Protein AF-A0A251WC05-F1 (afdb_monomer)

Foldseek 3Di:
DWKKFDFDVQWIWIWDDPQQWIWIWIGGRPDDDDIQIDIGRPGGAPDDWWWWQDPQAIWIWTHHPVGIWIWGDDPRDIDTDPDDDDCVVIHTTDMDDPPDDPPVVVVPPPPPPPDDD

Secondary structure (DSSP, 8-state):
-EEEEEEETTEEEEEEE-SS-EEEEEEESSSSPPPEEEEE----BSS--EEEEETTEEEEEEEBSS-EEEEEEETTEEEEESSPPP-TTPEEEPPB-TTS---TTTGGGSSTT----

Solvent-accessible surface area (backbone atoms only — not comparable to full-atom values): 7052 Å² total; per-residue (Å²): 91,58,36,36,32,76,79,49,95,48,28,36,38,40,39,36,32,84,54,47,28,38,38,42,35,41,40,47,72,81,63,94,60,80,64,45,76,48,78,41,88,60,39,34,70,74,50,81,70,46,42,29,43,45,97,86,32,39,40,35,41,40,41,24,78,85,50,75,46,32,36,41,34,50,94,87,45,79,43,82,44,96,59,84,74,87,62,80,89,40,47,74,54,76,73,44,49,82,84,52,80,79,60,70,85,73,58,71,83,75,67,86,82,79,90,82,133

Radius of gyration: 16.1 Å; Cα contacts (8 Å, |Δi|>4): 221; chains: 1; bounding box: 48×35×31 Å

Mean predicted aligned error: 8.69 Å

Nearest PDB structures (foldseek):
  5l9t-assembly1_A  TM=5.659E-01  e=2.810E+00  Homo sapiens
  4k3p-assembly1_A  TM=2.835E-01  e=3.513E-01  Escherichia coli K-12
  5khr-assembly1_A  TM=4.349E-01  e=3.644E+00  Homo sapiens
  5g04-assembly1_A  TM=3.738E-01  e=4.978E+00  Homo sapiens
  4ui9-assembly1_A  TM=3.529E-01  e=2.533E+00  Homo sapiens

Sequence (117 aa):
MAYFCTLNIGQDLYLDNDQHNTIVILTHSLGITSPTRQILPTGTWQLPPEVWKTHQGIIIKLTTVQQRYFLLIQGNWVHLLSSPLNLNNALRLPLLNPDQPIDPAVSTLRVATQAQC

pLDDT: mean 83.29, std 16.55, range [42.03, 95.94]

Structure (mmCIF, N/CA/C/O backbone):
data_AF-A0A251WC05-F1
#
_entry.id   AF-A0A251WC05-F1
#
loop_
_atom_site.group_PDB
_atom_site.id
_atom_site.type_symbol
_atom_site.label_atom_id
_atom_site.label_alt_id
_atom_site.label_comp_id
_atom_site.label_asym_id
_atom_site.label_entity_id
_atom_site.label_seq_id
_atom_site.pdbx_PDB_ins_code
_atom_site.Cartn_x
_atom_site.Cartn_y
_atom_site.Cartn_z
_atom_site.occupancy
_atom_site.B_iso_or_equiv
_atom_site.auth_seq_id
_atom_site.auth_comp_id
_atom_site.auth_asym_id
_atom_site.auth_atom_id
_atom_site.pdbx_PDB_model_num
ATOM 1 N N . MET A 1 1 ? 2.947 -1.702 11.079 1.00 88.38 1 MET A N 1
ATOM 2 C CA . MET A 1 1 ? 2.910 -2.953 10.281 1.00 88.38 1 MET A CA 1
ATOM 3 C C . MET A 1 1 ? 3.511 -2.610 8.937 1.00 88.38 1 MET A C 1
ATOM 5 O O . MET A 1 1 ? 2.951 -1.736 8.286 1.00 88.38 1 MET A O 1
ATOM 9 N N . ALA A 1 2 ? 4.594 -3.271 8.532 1.00 92.19 2 ALA A N 1
ATOM 10 C CA . ALA A 1 2 ? 5.294 -2.958 7.291 1.00 92.19 2 ALA A CA 1
ATOM 11 C C . ALA A 1 2 ? 5.003 -3.984 6.185 1.00 92.19 2 ALA A C 1
ATOM 13 O O . ALA A 1 2 ? 4.837 -5.173 6.446 1.00 92.19 2 ALA A O 1
ATOM 14 N N . TYR A 1 3 ? 4.950 -3.519 4.939 1.00 93.94 3 TYR A N 1
ATOM 15 C CA . TYR A 1 3 ? 4.824 -4.339 3.739 1.00 93.94 3 TYR A CA 1
ATOM 16 C C . TYR A 1 3 ? 5.644 -3.748 2.596 1.00 93.94 3 TYR A C 1
ATOM 18 O O . TYR A 1 3 ? 5.801 -2.535 2.468 1.00 93.94 3 TYR A O 1
ATOM 26 N N . PHE A 1 4 ? 6.123 -4.629 1.732 1.00 92.81 4 PHE A N 1
ATOM 27 C CA . PHE A 1 4 ? 6.907 -4.326 0.549 1.00 92.81 4 PHE A CA 1
ATOM 28 C C . PHE A 1 4 ? 6.285 -4.984 -0.682 1.00 92.81 4 PHE A C 1
ATOM 30 O O . PHE A 1 4 ? 5.762 -6.098 -0.611 1.00 92.81 4 PHE A O 1
ATOM 37 N N . CYS A 1 5 ? 6.349 -4.304 -1.822 1.00 91.31 5 CYS A N 1
ATOM 38 C CA . CYS A 1 5 ? 5.892 -4.829 -3.098 1.00 91.31 5 CYS A CA 1
ATOM 39 C C . CYS A 1 5 ? 6.642 -4.183 -4.261 1.00 91.31 5 CYS A C 1
ATOM 41 O O . CYS A 1 5 ? 6.772 -2.962 -4.317 1.00 91.31 5 CYS A O 1
ATOM 43 N N . THR A 1 6 ? 7.059 -4.987 -5.235 1.00 90.94 6 THR A N 1
ATOM 44 C CA . THR A 1 6 ? 7.567 -4.478 -6.511 1.00 90.94 6 THR A CA 1
ATOM 45 C C . THR A 1 6 ? 6.393 -4.161 -7.439 1.00 90.94 6 THR A C 1
ATOM 47 O O . THR A 1 6 ? 5.594 -5.037 -7.774 1.00 90.94 6 THR A O 1
ATOM 50 N N . LEU A 1 7 ? 6.282 -2.900 -7.868 1.00 89.50 7 LEU A N 1
ATOM 51 C CA . LEU A 1 7 ? 5.194 -2.408 -8.723 1.00 89.50 7 LEU A CA 1
ATOM 52 C C . LEU A 1 7 ? 5.473 -2.646 -10.211 1.00 89.50 7 LEU A C 1
ATOM 54 O O . LEU A 1 7 ? 4.587 -3.040 -10.976 1.00 89.50 7 LEU A O 1
ATOM 58 N N . ASN A 1 8 ? 6.714 -2.375 -10.616 1.00 84.94 8 ASN A N 1
ATOM 59 C CA . ASN A 1 8 ? 7.241 -2.517 -11.970 1.00 84.94 8 ASN A CA 1
ATOM 60 C C . ASN A 1 8 ? 8.726 -2.883 -11.898 1.00 84.94 8 ASN A C 1
ATOM 62 O O . ASN A 1 8 ? 9.329 -2.852 -10.828 1.00 84.94 8 ASN A O 1
ATOM 66 N N . ILE A 1 9 ? 9.338 -3.188 -13.046 1.00 82.75 9 ILE A N 1
ATOM 67 C CA . ILE A 1 9 ? 10.790 -3.370 -13.117 1.00 82.75 9 ILE A CA 1
ATOM 68 C C . ILE A 1 9 ? 11.462 -2.086 -12.628 1.00 82.75 9 ILE A C 1
ATOM 70 O O . ILE A 1 9 ? 11.335 -1.031 -13.244 1.00 82.75 9 ILE A O 1
ATOM 74 N N . GLY A 1 10 ? 12.141 -2.206 -11.492 1.00 83.88 10 GLY A N 1
ATOM 75 C CA . GLY A 1 10 ? 12.855 -1.125 -10.840 1.00 83.88 10 GLY A CA 1
ATOM 76 C C . GLY A 1 10 ? 11.998 -0.028 -10.227 1.00 83.88 10 GLY A C 1
ATOM 77 O O . GLY A 1 10 ? 12.493 1.079 -10.053 1.00 83.88 10 GLY A O 1
ATOM 78 N N . GLN A 1 11 ? 10.747 -0.326 -9.879 1.00 89.19 11 GLN A N 1
ATOM 79 C CA . GLN A 1 11 ? 9.934 0.525 -9.017 1.00 89.19 11 GLN A CA 1
ATOM 80 C C . GLN A 1 11 ? 9.368 -0.309 -7.875 1.00 89.19 11 GLN A C 1
ATOM 82 O O . GLN A 1 11 ? 8.596 -1.242 -8.116 1.00 89.19 11 GLN A O 1
ATOM 87 N N . ASP A 1 12 ? 9.681 0.086 -6.646 1.00 91.88 12 ASP A N 1
ATOM 88 C CA . ASP A 1 12 ? 9.190 -0.581 -5.450 1.00 91.88 12 ASP A CA 1
ATOM 89 C C . ASP A 1 12 ? 8.347 0.347 -4.578 1.00 91.88 12 ASP A C 1
ATOM 91 O O . ASP A 1 12 ? 8.457 1.576 -4.608 1.00 91.88 12 ASP A O 1
ATOM 95 N N . LEU A 1 13 ? 7.474 -0.288 -3.808 1.00 93.19 13 LEU A N 1
ATOM 96 C CA . LEU A 1 13 ? 6.554 0.315 -2.870 1.00 93.19 13 LEU A CA 1
ATOM 97 C C . LEU A 1 13 ? 6.816 -0.268 -1.485 1.00 93.19 13 LEU A C 1
ATOM 99 O O . LEU A 1 13 ? 6.698 -1.477 -1.279 1.00 93.19 13 LEU A O 1
ATOM 103 N N . TYR A 1 14 ? 7.080 0.614 -0.531 1.00 94.38 14 TYR A N 1
ATOM 104 C CA . TYR A 1 14 ? 7.060 0.30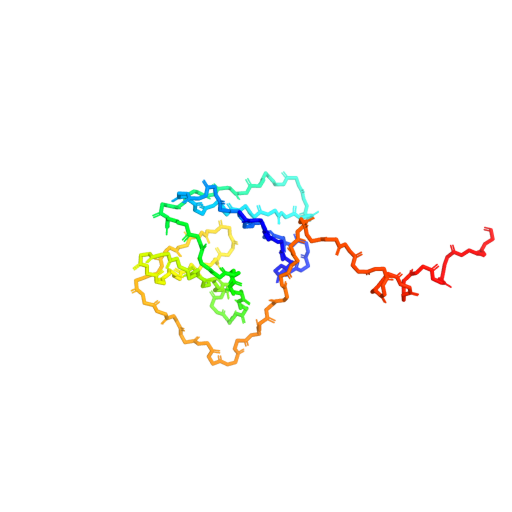3 0.889 1.00 94.38 14 TYR A CA 1
ATOM 105 C C . TYR A 1 14 ? 5.853 0.979 1.526 1.00 94.38 14 TYR A C 1
ATOM 107 O O . TYR A 1 14 ? 5.578 2.162 1.305 1.00 94.38 14 TYR A O 1
ATOM 115 N N . LEU A 1 15 ? 5.134 0.205 2.322 1.00 95.38 15 LEU A N 1
ATOM 116 C CA . LEU A 1 15 ? 3.985 0.633 3.091 1.00 95.38 15 LEU A CA 1
ATOM 117 C C . LEU A 1 15 ? 4.269 0.343 4.552 1.00 95.38 15 LEU A C 1
ATOM 119 O O . LEU A 1 15 ? 4.557 -0.794 4.904 1.00 95.38 15 LEU A O 1
ATOM 123 N N . ASP A 1 16 ? 4.147 1.350 5.400 1.00 95.12 16 ASP A N 1
ATOM 124 C CA . ASP A 1 16 ? 4.193 1.161 6.843 1.00 95.12 16 ASP A CA 1
ATOM 125 C C . ASP A 1 16 ? 3.001 1.843 7.508 1.00 95.12 16 ASP A C 1
ATOM 127 O O . ASP A 1 16 ? 2.445 2.821 7.005 1.00 95.12 16 ASP A O 1
ATOM 131 N N . ASN A 1 17 ? 2.604 1.296 8.647 1.00 94.88 17 ASN A N 1
ATOM 132 C CA . ASN A 1 17 ? 1.603 1.863 9.521 1.00 94.88 17 ASN A CA 1
ATOM 133 C C . ASN A 1 17 ? 2.182 2.017 10.922 1.00 94.88 17 ASN A C 1
ATOM 135 O O . ASN A 1 17 ? 2.322 1.023 11.642 1.00 94.88 17 ASN A O 1
ATOM 139 N N . ASP A 1 18 ? 2.432 3.265 11.318 1.00 92.94 18 ASP A N 1
ATOM 140 C CA . ASP A 1 18 ? 2.918 3.662 12.651 1.00 92.94 18 ASP A CA 1
ATOM 141 C C . ASP A 1 18 ? 1.782 3.698 13.700 1.00 92.94 18 ASP A C 1
ATOM 143 O O . ASP A 1 18 ? 1.839 4.416 14.699 1.00 92.94 18 ASP A O 1
ATOM 147 N N . GLN A 1 19 ? 0.720 2.925 13.447 1.00 90.19 19 GLN A N 1
ATOM 148 C CA . GLN A 1 19 ? -0.544 2.866 14.183 1.00 90.19 19 GLN A CA 1
ATOM 149 C C . GLN A 1 19 ? -1.456 4.093 14.028 1.00 90.19 19 GLN A C 1
ATOM 151 O O . GLN A 1 19 ? -2.644 3.977 14.322 1.00 90.19 19 GLN A O 1
ATOM 156 N N . HIS A 1 20 ? -0.979 5.222 13.504 1.00 92.56 20 HIS A N 1
ATOM 157 C CA . HIS A 1 20 ? -1.787 6.437 13.322 1.00 92.56 20 HIS A CA 1
ATOM 158 C C . HIS A 1 20 ? -1.864 6.875 11.858 1.00 92.56 20 HIS A C 1
ATOM 160 O O . HIS A 1 20 ? -2.887 7.384 11.396 1.00 92.56 20 HIS A O 1
ATOM 166 N N . ASN A 1 21 ? -0.798 6.632 11.112 1.00 95.31 21 ASN A N 1
ATOM 167 C CA . ASN A 1 21 ? -0.580 7.081 9.758 1.00 95.31 21 ASN A CA 1
ATOM 168 C C . ASN A 1 21 ? -0.170 5.911 8.872 1.00 95.31 21 ASN A C 1
ATOM 170 O O . ASN A 1 21 ? 0.510 4.979 9.292 1.00 95.31 21 ASN A O 1
ATOM 174 N N . THR A 1 22 ? -0.542 5.997 7.603 1.00 95.38 22 THR A N 1
ATOM 175 C CA . THR A 1 22 ? 0.088 5.229 6.538 1.00 95.38 22 THR A CA 1
ATOM 176 C C . THR A 1 22 ? 1.258 6.024 5.988 1.00 95.38 22 THR A C 1
ATOM 178 O O . THR A 1 22 ? 1.086 7.150 5.521 1.00 95.38 22 THR A O 1
ATOM 181 N N . ILE A 1 23 ? 2.438 5.421 6.014 1.00 95.38 23 ILE A N 1
ATOM 182 C CA . ILE A 1 23 ? 3.645 5.918 5.373 1.00 95.38 23 ILE A CA 1
ATOM 183 C C . ILE A 1 23 ? 3.794 5.157 4.056 1.00 95.38 23 ILE A C 1
ATOM 185 O O . ILE A 1 23 ? 3.932 3.936 4.048 1.00 95.38 23 ILE A O 1
ATOM 189 N N . VAL A 1 24 ? 3.760 5.884 2.944 1.00 94.88 24 VAL A N 1
ATOM 190 C CA . VAL A 1 24 ? 3.981 5.354 1.597 1.00 94.88 24 VAL A CA 1
ATOM 191 C C . VAL A 1 24 ? 5.349 5.816 1.128 1.00 94.88 24 VAL A C 1
ATOM 193 O O . VAL A 1 24 ? 5.609 7.019 1.120 1.00 94.88 24 VAL A O 1
ATOM 196 N N . ILE A 1 25 ? 6.217 4.888 0.737 1.00 93.25 25 ILE A N 1
ATOM 197 C CA . ILE A 1 25 ? 7.518 5.202 0.142 1.00 93.25 25 ILE A CA 1
ATOM 198 C C . ILE A 1 25 ? 7.606 4.524 -1.221 1.00 93.25 25 ILE A C 1
ATOM 200 O O . ILE A 1 25 ? 7.442 3.312 -1.330 1.00 93.25 25 ILE A O 1
ATOM 204 N N . LEU A 1 26 ? 7.878 5.314 -2.254 1.00 92.06 26 LEU A N 1
ATOM 205 C CA . LEU A 1 26 ? 8.141 4.846 -3.609 1.00 92.06 26 LEU A CA 1
ATOM 206 C C . LEU A 1 26 ? 9.627 5.006 -3.913 1.00 92.06 26 LEU A C 1
ATOM 208 O O . LEU A 1 26 ? 10.166 6.112 -3.816 1.00 92.06 26 LEU A O 1
ATOM 212 N N . THR A 1 27 ? 10.276 3.914 -4.304 1.00 89.38 27 THR A N 1
ATOM 213 C CA . THR A 1 27 ? 11.687 3.881 -4.711 1.00 89.38 27 THR A CA 1
ATOM 214 C C . THR A 1 27 ? 11.802 3.455 -6.160 1.00 89.38 27 THR A C 1
ATOM 216 O O . THR A 1 27 ? 11.006 2.654 -6.650 1.00 89.38 27 THR A O 1
ATOM 219 N N . HIS A 1 28 ? 12.787 4.005 -6.865 1.00 85.88 28 HIS A N 1
ATOM 220 C CA . HIS A 1 28 ? 13.100 3.637 -8.241 1.00 85.88 28 HIS A CA 1
ATOM 221 C C . HIS A 1 28 ? 14.546 3.146 -8.268 1.00 85.88 28 HIS A C 1
ATOM 223 O O . HIS A 1 28 ? 15.441 3.877 -7.853 1.00 85.88 28 HIS A O 1
ATOM 229 N N . SER A 1 29 ? 14.782 1.912 -8.709 1.00 72.44 29 SER A N 1
ATOM 230 C CA . SER A 1 29 ? 16.128 1.323 -8.756 1.00 72.44 29 SER A CA 1
ATOM 231 C C . SER A 1 29 ? 16.884 1.652 -10.046 1.00 72.44 29 SER A C 1
ATOM 233 O O . SER A 1 29 ? 18.098 1.477 -10.117 1.00 72.44 29 SER A O 1
ATOM 235 N N . LEU A 1 30 ? 16.187 2.170 -11.061 1.00 69.38 30 LEU A N 1
ATOM 236 C CA . LEU A 1 30 ? 16.767 2.612 -12.328 1.00 69.38 30 LEU A CA 1
ATOM 237 C C . LEU A 1 30 ? 17.107 4.114 -12.271 1.00 69.38 30 LEU A C 1
ATOM 239 O O . LEU A 1 30 ? 16.501 4.917 -12.973 1.00 69.38 30 LEU A O 1
ATOM 243 N N . GLY A 1 31 ? 18.056 4.511 -11.414 1.00 66.12 31 GLY A N 1
ATOM 244 C CA . GLY A 1 31 ? 18.580 5.886 -11.374 1.00 66.12 31 GLY A CA 1
ATOM 245 C C . GLY A 1 31 ? 18.966 6.408 -9.985 1.00 66.12 31 GLY A C 1
ATOM 246 O O . GLY A 1 31 ? 18.895 5.693 -8.993 1.00 66.12 31 GLY A O 1
ATOM 247 N N . ILE A 1 32 ? 19.372 7.685 -9.925 1.00 67.81 32 ILE A N 1
ATOM 248 C CA . ILE A 1 32 ? 19.700 8.431 -8.688 1.00 67.81 32 ILE A CA 1
ATOM 249 C C . ILE A 1 32 ? 18.524 9.350 -8.309 1.00 67.81 32 ILE A C 1
ATOM 251 O O . ILE A 1 32 ? 18.688 10.539 -8.041 1.00 67.81 32 ILE A O 1
ATOM 255 N N . THR A 1 33 ? 17.295 8.847 -8.374 1.00 74.62 33 THR A N 1
ATOM 256 C CA . THR A 1 33 ? 16.128 9.619 -7.929 1.00 74.62 33 THR A CA 1
ATOM 257 C C . THR A 1 33 ? 15.866 9.335 -6.460 1.00 74.62 33 THR A C 1
ATOM 259 O O . THR A 1 33 ? 15.747 8.174 -6.067 1.00 74.62 33 THR A O 1
ATOM 262 N N . SER A 1 34 ? 15.745 10.389 -5.654 1.00 80.62 34 SER A N 1
ATOM 263 C CA . SER A 1 34 ? 15.377 10.259 -4.245 1.00 80.62 34 SER A CA 1
ATOM 264 C C . SER A 1 34 ? 14.018 9.565 -4.090 1.00 80.62 34 SER A C 1
ATOM 266 O O . SER A 1 34 ? 13.115 9.800 -4.900 1.00 80.62 34 SER A O 1
ATOM 268 N N . PRO A 1 35 ? 13.841 8.741 -3.044 1.00 86.75 35 PRO A N 1
ATOM 269 C CA . PRO A 1 35 ? 12.554 8.130 -2.756 1.00 86.75 35 PRO A CA 1
ATOM 270 C C . PRO A 1 35 ? 11.482 9.197 -2.537 1.00 86.75 35 PRO A C 1
ATOM 272 O O . PRO A 1 35 ? 11.722 10.223 -1.898 1.00 86.75 35 PRO A O 1
ATOM 275 N N . THR A 1 36 ? 10.275 8.935 -3.031 1.00 88.69 36 THR A N 1
ATOM 276 C CA . THR A 1 36 ? 9.107 9.761 -2.709 1.00 88.69 36 THR A CA 1
ATOM 277 C C . THR A 1 36 ? 8.453 9.203 -1.458 1.00 88.69 36 THR A C 1
ATOM 279 O O . THR A 1 36 ? 8.140 8.017 -1.418 1.00 88.69 36 THR A O 1
ATOM 282 N N . ARG A 1 37 ? 8.241 10.042 -0.439 1.00 91.69 37 ARG A N 1
ATOM 283 C CA . ARG A 1 37 ? 7.608 9.652 0.827 1.00 91.69 37 ARG A CA 1
ATOM 284 C C . ARG A 1 37 ? 6.361 10.484 1.084 1.00 91.69 37 ARG A C 1
ATOM 286 O O . ARG A 1 37 ? 6.424 11.709 1.055 1.00 91.69 37 ARG A O 1
ATOM 293 N N . GLN A 1 38 ? 5.261 9.821 1.414 1.00 93.44 38 GLN A N 1
ATOM 294 C CA . GLN A 1 38 ? 3.995 10.453 1.765 1.00 93.44 38 GLN A CA 1
ATOM 295 C C . GLN A 1 38 ? 3.458 9.875 3.071 1.00 93.44 38 GLN A C 1
ATOM 297 O O . GLN A 1 38 ? 3.582 8.681 3.327 1.00 93.44 38 GLN A O 1
ATOM 302 N N . ILE A 1 39 ? 2.874 10.734 3.905 1.00 94.75 39 ILE A N 1
ATOM 303 C CA . ILE A 1 39 ? 2.269 10.355 5.183 1.00 94.75 39 ILE A CA 1
ATOM 304 C C . ILE A 1 39 ? 0.790 10.715 5.114 1.00 94.75 39 ILE A C 1
ATOM 306 O O . ILE A 1 39 ? 0.442 11.841 4.762 1.00 94.75 39 ILE A O 1
ATOM 310 N N . LEU A 1 40 ? -0.073 9.753 5.424 1.00 94.25 40 LEU A N 1
ATOM 311 C CA . LEU A 1 40 ? -1.523 9.892 5.347 1.00 94.25 40 LEU A CA 1
ATOM 312 C C . LEU A 1 40 ? -2.152 9.489 6.687 1.00 94.25 40 LEU A C 1
ATOM 314 O O . LEU A 1 40 ? -1.897 8.373 7.140 1.00 94.25 40 LEU A O 1
ATOM 318 N N . PRO A 1 41 ? -3.001 10.323 7.310 1.00 94.06 41 PRO A N 1
ATOM 319 C CA . PRO A 1 41 ? -3.621 10.020 8.601 1.00 94.06 41 PRO A CA 1
ATOM 320 C C . PRO A 1 41 ? -4.797 9.042 8.434 1.00 94.06 41 PRO A C 1
ATOM 322 O O . PRO A 1 41 ? -5.965 9.423 8.474 1.00 94.06 41 PRO A O 1
ATOM 325 N N . THR A 1 42 ? -4.495 7.769 8.180 1.00 93.38 42 THR A N 1
ATOM 326 C CA . THR A 1 42 ? -5.492 6.712 7.914 1.00 93.38 42 THR A CA 1
ATOM 327 C C . THR A 1 42 ? -5.882 5.905 9.155 1.00 93.38 42 THR A C 1
ATOM 329 O O . THR A 1 42 ? -6.730 5.017 9.063 1.00 93.38 42 THR A O 1
ATOM 332 N N . GLY A 1 43 ? -5.215 6.133 10.290 1.00 93.50 43 GLY A N 1
ATOM 333 C CA . GLY A 1 43 ? -5.362 5.331 11.501 1.00 93.50 43 GLY A CA 1
ATOM 334 C C . GLY A 1 43 ? -4.697 3.955 11.412 1.00 93.50 43 GLY A C 1
ATOM 335 O O . GLY A 1 43 ? -3.938 3.657 10.484 1.00 93.50 43 GLY A O 1
ATOM 336 N N . THR A 1 44 ? -4.994 3.111 12.400 1.00 94.81 44 THR A N 1
ATOM 337 C CA . THR A 1 44 ? -4.420 1.769 12.552 1.00 94.81 44 THR A CA 1
ATOM 338 C C . THR A 1 44 ? -5.012 0.785 11.549 1.00 94.81 44 THR A C 1
ATOM 340 O O . THR A 1 44 ? -6.236 0.689 11.411 1.00 94.81 44 THR A O 1
ATOM 343 N N . TRP A 1 45 ? -4.164 0.009 10.878 1.00 95.38 45 TRP A N 1
ATOM 344 C CA . TRP A 1 45 ? -4.620 -1.072 10.002 1.00 95.38 45 TRP A CA 1
ATOM 345 C C . TRP A 1 45 ? -5.148 -2.269 10.798 1.00 95.38 45 TRP A C 1
ATOM 347 O O . TRP A 1 45 ? -4.538 -2.693 11.776 1.00 95.38 45 TRP A O 1
ATOM 357 N N . GLN A 1 46 ? -6.269 -2.832 10.349 1.00 95.00 46 GLN A N 1
ATOM 358 C CA . GLN A 1 46 ? -6.841 -4.067 10.898 1.00 95.00 46 GLN A CA 1
ATOM 359 C C . GLN A 1 46 ? -6.463 -5.307 10.086 1.00 95.00 46 GLN A C 1
ATOM 361 O O . GLN A 1 46 ? -6.441 -6.409 10.625 1.00 95.00 46 GLN A O 1
ATOM 366 N N . LEU A 1 47 ? -6.179 -5.135 8.794 1.00 93.75 47 LEU A N 1
ATOM 367 C CA . LEU A 1 47 ? -5.780 -6.202 7.880 1.00 93.75 47 LEU A CA 1
ATOM 368 C C . LEU A 1 47 ? -4.544 -5.767 7.084 1.00 93.75 47 LEU A C 1
ATOM 370 O O . LEU A 1 47 ? -4.337 -4.560 6.915 1.00 93.75 47 LEU A O 1
ATOM 374 N N . PRO A 1 48 ? -3.756 -6.722 6.550 1.00 93.94 48 PRO A N 1
ATOM 375 C CA . PRO A 1 48 ? -2.746 -6.412 5.548 1.00 93.94 48 PRO A CA 1
ATOM 376 C C . PRO A 1 48 ? -3.342 -5.560 4.414 1.00 93.94 48 PRO A C 1
ATOM 378 O O . PRO A 1 48 ? -4.487 -5.810 4.012 1.00 93.94 48 PRO A O 1
ATOM 381 N N . PRO A 1 49 ? -2.597 -4.576 3.881 1.00 95.38 49 PRO A N 1
ATOM 382 C CA . PRO A 1 49 ? -2.998 -3.860 2.683 1.00 95.38 49 PRO A CA 1
ATOM 383 C C . PRO A 1 49 ? -3.282 -4.819 1.529 1.00 95.38 49 PRO A C 1
ATOM 385 O O . PRO A 1 49 ? -2.799 -5.949 1.480 1.00 95.38 49 PRO A O 1
ATOM 388 N N . GLU A 1 50 ? -4.040 -4.348 0.554 1.00 95.38 50 GLU A N 1
ATOM 389 C CA . GLU A 1 50 ? -4.204 -5.053 -0.708 1.00 95.38 50 GLU A CA 1
ATOM 390 C C . GLU A 1 50 ? -3.755 -4.136 -1.841 1.00 95.38 50 GLU A C 1
ATOM 392 O O . GLU A 1 50 ? -4.139 -2.967 -1.876 1.00 95.38 50 GLU A O 1
ATOM 397 N N . VAL A 1 51 ? -2.927 -4.656 -2.747 1.00 95.69 51 VAL A N 1
ATOM 398 C CA . VAL A 1 51 ? -2.340 -3.882 -3.845 1.00 95.69 51 VAL A CA 1
ATOM 399 C C . VAL A 1 51 ? -2.731 -4.513 -5.171 1.00 95.69 51 VAL A C 1
ATOM 401 O O . VAL A 1 51 ? -2.555 -5.716 -5.378 1.00 95.69 51 VAL A O 1
ATOM 404 N N . TRP A 1 52 ? -3.234 -3.693 -6.088 1.00 95.62 52 TRP A N 1
ATOM 405 C CA . TRP A 1 52 ? -3.567 -4.108 -7.444 1.00 95.62 52 TRP A CA 1
ATOM 406 C C . TRP A 1 52 ? -2.963 -3.175 -8.475 1.00 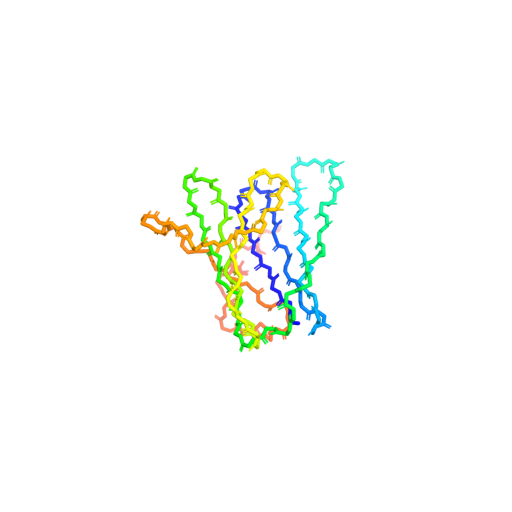95.62 52 TRP A C 1
ATOM 408 O O . TRP A 1 52 ? -2.956 -1.957 -8.315 1.00 95.62 52 TRP A O 1
ATOM 418 N N . LYS A 1 53 ? -2.527 -3.755 -9.585 1.00 93.50 53 LYS A N 1
ATOM 419 C CA . LYS A 1 53 ? -2.128 -3.042 -10.787 1.00 93.50 53 LYS A CA 1
ATOM 420 C C . LYS A 1 53 ? -3.294 -2.984 -11.764 1.00 93.50 53 LYS A C 1
ATOM 422 O O . LYS A 1 53 ? -3.882 -4.007 -12.103 1.00 93.50 53 LYS A O 1
ATOM 427 N N . THR A 1 54 ? -3.602 -1.782 -12.233 1.00 92.00 54 THR A N 1
ATOM 428 C CA . THR A 1 54 ? -4.641 -1.507 -13.232 1.00 92.00 54 THR A CA 1
ATOM 429 C C . THR A 1 54 ? -4.067 -0.690 -14.384 1.00 92.00 54 THR A C 1
ATOM 431 O O . THR A 1 54 ? -2.947 -0.185 -14.301 1.00 92.00 54 THR A O 1
ATOM 434 N N . HIS A 1 55 ? -4.854 -0.492 -15.441 1.00 88.44 55 HIS A N 1
ATOM 435 C CA . HIS A 1 55 ? -4.497 0.431 -16.523 1.00 88.44 55 HIS A CA 1
ATOM 436 C C . HIS A 1 55 ? -4.396 1.894 -16.064 1.00 88.44 55 HIS A C 1
ATOM 438 O O . HIS A 1 55 ? -3.703 2.682 -16.696 1.00 88.44 55 HIS A O 1
ATOM 444 N N . GLN A 1 56 ? -5.073 2.262 -14.971 1.00 87.25 56 GLN A N 1
ATOM 445 C CA . GLN A 1 56 ? -5.063 3.622 -14.430 1.00 87.25 56 GLN A CA 1
ATOM 446 C C . GLN A 1 56 ? -3.892 3.872 -13.472 1.00 87.25 56 GLN A C 1
ATOM 448 O O . GLN A 1 56 ? -3.642 5.021 -13.127 1.00 87.25 56 GLN A O 1
ATOM 453 N N . GLY A 1 57 ? -3.186 2.830 -13.028 1.00 91.19 57 GLY A N 1
ATOM 454 C CA . GLY A 1 57 ? -2.128 2.923 -12.023 1.00 91.19 57 GLY A CA 1
ATOM 455 C C . GLY A 1 57 ? -2.212 1.807 -10.986 1.00 91.19 57 GLY A C 1
ATOM 456 O O . GLY A 1 57 ? -2.871 0.783 -11.198 1.00 91.19 57 GLY A O 1
ATOM 457 N N . ILE A 1 58 ? -1.539 2.006 -9.855 1.00 94.06 58 ILE A N 1
ATOM 458 C CA . ILE A 1 58 ? -1.574 1.065 -8.731 1.00 94.06 58 ILE A CA 1
ATOM 459 C C . ILE A 1 58 ? -2.630 1.517 -7.733 1.00 94.06 58 I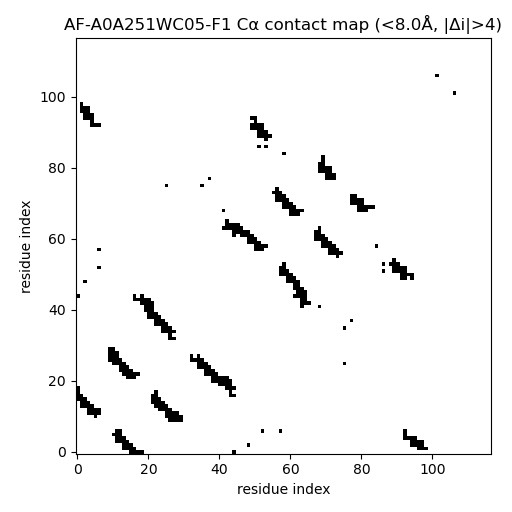LE A C 1
ATOM 461 O O . ILE A 1 58 ? -2.605 2.655 -7.276 1.00 94.06 58 ILE A O 1
ATOM 465 N N . ILE A 1 59 ? -3.537 0.619 -7.372 1.00 95.38 59 ILE A N 1
ATOM 466 C CA . ILE A 1 59 ? -4.546 0.852 -6.347 1.00 95.38 59 ILE A CA 1
ATOM 467 C C . ILE A 1 59 ? -4.125 0.124 -5.079 1.00 95.38 59 ILE A C 1
ATOM 469 O O . ILE A 1 59 ? -3.803 -1.062 -5.119 1.00 95.38 59 ILE A O 1
ATOM 473 N N . ILE A 1 60 ? -4.170 0.828 -3.954 1.00 95.50 60 ILE A N 1
ATOM 474 C CA . ILE A 1 60 ? -3.918 0.274 -2.626 1.00 95.50 60 ILE A CA 1
ATOM 475 C C . ILE A 1 60 ? -5.194 0.416 -1.814 1.00 95.50 60 ILE A C 1
ATOM 477 O O . ILE A 1 60 ? -5.716 1.519 -1.669 1.00 95.50 60 ILE A O 1
ATOM 481 N N . LYS A 1 61 ? -5.684 -0.682 -1.253 1.00 95.94 61 LYS A N 1
ATOM 482 C CA . LYS A 1 61 ? -6.767 -0.664 -0.273 1.00 95.94 61 LYS A CA 1
ATOM 483 C C . LYS A 1 61 ? -6.189 -0.885 1.110 1.00 95.94 61 LYS A C 1
ATOM 485 O O . LYS A 1 61 ? -5.473 -1.855 1.355 1.00 95.94 61 LYS A O 1
ATOM 490 N N . LEU A 1 62 ? -6.573 -0.004 2.017 1.00 95.88 62 LEU A N 1
ATOM 491 C CA . LEU A 1 62 ? -6.251 -0.076 3.430 1.00 95.88 62 LEU A CA 1
ATOM 492 C C . LEU A 1 62 ? -7.546 -0.345 4.185 1.00 95.88 62 LEU A C 1
ATOM 494 O O . LEU A 1 62 ? -8.518 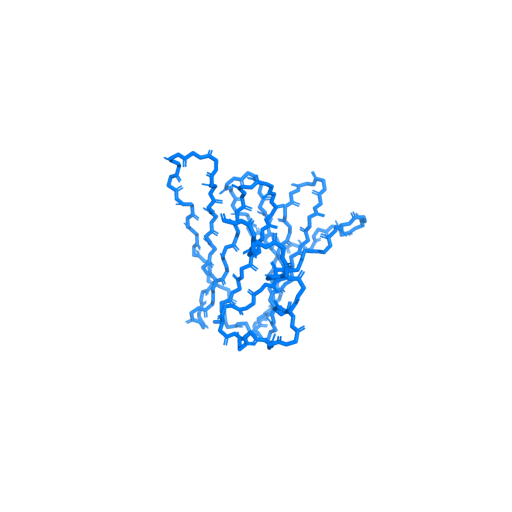0.393 4.027 1.00 95.88 62 LEU A O 1
ATOM 498 N N . THR A 1 63 ? -7.567 -1.400 4.995 1.00 95.88 63 THR A N 1
ATOM 499 C CA . THR A 1 63 ? -8.686 -1.673 5.905 1.00 95.88 63 THR A CA 1
ATOM 500 C C . THR A 1 63 ? -8.255 -1.260 7.302 1.00 95.88 63 THR A C 1
ATOM 502 O O . THR A 1 63 ? -7.384 -1.902 7.891 1.00 95.88 63 THR A O 1
ATOM 505 N N . THR A 1 64 ? -8.818 -0.165 7.808 1.00 94.38 64 THR A N 1
ATOM 506 C CA . THR A 1 64 ? -8.444 0.431 9.096 1.00 94.38 64 THR A CA 1
ATOM 507 C C . THR A 1 64 ? -9.594 0.327 10.087 1.00 94.38 64 THR A C 1
ATOM 509 O O . THR A 1 64 ? -10.699 -0.077 9.725 1.00 94.38 64 THR A O 1
ATOM 512 N N . VAL A 1 65 ? -9.335 0.671 11.351 1.00 91.69 65 VAL A N 1
ATOM 513 C CA . VAL A 1 65 ? -10.361 0.653 12.409 1.00 91.69 65 VAL A CA 1
ATOM 514 C C . VAL A 1 65 ? -11.537 1.575 12.078 1.00 91.69 65 VAL A C 1
ATOM 516 O O . VAL A 1 65 ? -12.676 1.267 12.417 1.00 91.69 65 VAL A O 1
ATOM 519 N N . GLN A 1 66 ? -11.269 2.708 11.429 1.00 89.19 66 GLN A N 1
ATOM 520 C CA . GLN A 1 66 ? -12.286 3.722 11.157 1.00 89.19 66 GLN A CA 1
ATOM 521 C C . GLN A 1 66 ? -13.068 3.404 9.883 1.00 89.19 66 GLN A C 1
ATOM 523 O O . GLN A 1 66 ? -14.294 3.486 9.874 1.00 89.19 66 GLN A O 1
ATOM 528 N N . GLN A 1 67 ? -12.361 3.081 8.795 1.00 92.88 67 GLN A N 1
ATOM 529 C CA . GLN A 1 67 ? -12.965 2.845 7.486 1.00 92.88 67 GLN A CA 1
ATOM 530 C C . GLN A 1 67 ? -11.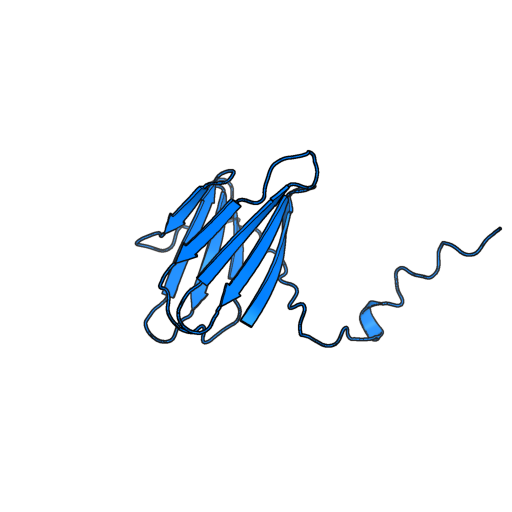987 2.178 6.509 1.00 92.88 67 GLN A C 1
ATOM 532 O O . GLN A 1 67 ? -10.861 1.809 6.846 1.00 92.88 67 GLN A O 1
ATOM 537 N N . ARG A 1 68 ? -12.424 2.029 5.256 1.00 94.75 68 ARG A N 1
ATOM 538 C CA . ARG A 1 68 ? -11.553 1.627 4.151 1.00 94.75 68 ARG A CA 1
ATOM 539 C C . ARG A 1 68 ? -11.048 2.863 3.426 1.00 94.75 68 ARG A C 1
ATOM 541 O O . ARG A 1 68 ? -11.848 3.714 3.050 1.00 94.75 68 ARG A O 1
ATOM 548 N N . TYR A 1 69 ? -9.747 2.913 3.178 1.00 94.62 69 TYR A N 1
ATOM 549 C CA . TYR A 1 69 ? -9.132 3.933 2.336 1.00 94.62 69 TYR A CA 1
ATOM 550 C C . TYR A 1 69 ? -8.642 3.305 1.041 1.00 94.62 69 TYR A C 1
ATOM 552 O O . TYR A 1 69 ? -8.153 2.174 1.036 1.00 94.62 69 TYR A O 1
ATOM 560 N N . PHE A 1 70 ? -8.755 4.059 -0.047 1.00 95.50 70 PHE A N 1
ATOM 561 C CA . PHE A 1 70 ? -8.225 3.678 -1.347 1.00 95.50 70 PHE A CA 1
ATOM 562 C C . PHE A 1 70 ? -7.201 4.719 -1.776 1.00 95.50 70 PHE A C 1
ATOM 564 O O . PHE A 1 70 ? -7.499 5.911 -1.788 1.00 95.50 70 PHE A O 1
ATOM 571 N N . LEU A 1 71 ? -5.995 4.272 -2.103 1.00 95.00 71 LEU A N 1
ATOM 572 C CA . LEU A 1 71 ? -4.942 5.110 -2.659 1.00 95.00 71 LEU A CA 1
ATOM 573 C C . LEU A 1 71 ? -4.751 4.751 -4.125 1.00 95.00 71 LEU A C 1
ATOM 575 O O . LEU A 1 71 ? -4.741 3.570 -4.466 1.00 95.00 71 LEU A O 1
ATOM 579 N N . LEU A 1 72 ? -4.565 5.754 -4.973 1.00 94.38 72 LEU A N 1
ATOM 580 C CA . LEU A 1 72 ? -4.137 5.583 -6.355 1.00 94.38 72 LEU A CA 1
ATOM 581 C C . LEU A 1 72 ? -2.729 6.139 -6.515 1.00 94.38 72 LEU A C 1
ATOM 583 O O . LEU A 1 72 ? -2.489 7.308 -6.217 1.00 94.38 72 LEU A O 1
ATOM 587 N N . ILE A 1 73 ? -1.822 5.313 -7.021 1.00 92.56 73 ILE A N 1
ATOM 588 C CA . ILE A 1 73 ? -0.474 5.718 -7.399 1.00 92.56 73 ILE A CA 1
ATOM 589 C C . ILE A 1 73 ? -0.390 5.835 -8.917 1.00 92.56 73 ILE A C 1
ATOM 591 O O . ILE A 1 73 ? -0.623 4.862 -9.642 1.00 92.56 73 ILE A O 1
ATOM 595 N N . GLN A 1 74 ? -0.019 7.027 -9.381 1.00 90.62 74 GLN A N 1
ATOM 596 C CA . GLN A 1 74 ? 0.230 7.348 -10.784 1.00 90.62 74 GLN A CA 1
ATOM 597 C C . GLN A 1 74 ? 1.612 7.993 -10.913 1.00 90.62 74 GLN A C 1
ATOM 599 O O . GLN A 1 74 ? 1.847 9.112 -10.455 1.00 90.62 74 GLN A O 1
ATOM 604 N N . GLY A 1 75 ? 2.558 7.264 -11.509 1.00 85.31 75 GLY A N 1
ATOM 605 C CA . GLY A 1 75 ? 3.967 7.657 -11.497 1.00 85.31 75 GLY A CA 1
ATOM 606 C C . GLY A 1 75 ? 4.514 7.679 -10.066 1.00 85.31 75 GLY A C 1
ATOM 607 O O . GLY A 1 75 ? 4.608 6.626 -9.437 1.00 85.31 75 GLY A O 1
ATOM 608 N N . ASN A 1 76 ? 4.837 8.878 -9.567 1.00 83.56 76 ASN A N 1
ATOM 609 C CA . ASN A 1 76 ? 5.324 9.117 -8.199 1.00 83.56 76 ASN A CA 1
ATOM 610 C C . ASN A 1 76 ? 4.291 9.789 -7.286 1.00 83.56 76 ASN A C 1
ATOM 612 O O . ASN A 1 76 ? 4.589 10.077 -6.131 1.00 83.56 76 ASN A O 1
ATOM 616 N N . TRP A 1 77 ? 3.088 10.054 -7.789 1.00 87.00 77 TRP A N 1
ATOM 617 C CA . TRP A 1 77 ? 2.040 10.726 -7.030 1.00 87.00 77 TRP A CA 1
ATOM 618 C C . TRP A 1 77 ? 1.142 9.709 -6.341 1.00 87.00 77 TRP A C 1
ATOM 620 O O . TRP A 1 77 ? 0.774 8.709 -6.957 1.00 87.00 77 TRP A O 1
ATOM 630 N N . VAL A 1 78 ? 0.760 9.984 -5.090 1.00 92.06 78 VAL A N 1
ATOM 631 C CA . VAL A 1 78 ? -0.240 9.198 -4.356 1.00 92.06 78 VAL A CA 1
ATOM 632 C C . VAL A 1 78 ? -1.463 10.065 -4.086 1.00 92.06 78 VAL A C 1
ATOM 634 O O . VAL A 1 78 ? -1.392 11.099 -3.417 1.00 92.06 78 VAL A O 1
ATOM 637 N N . HIS A 1 79 ? -2.607 9.606 -4.575 1.00 92.38 79 HIS A N 1
ATOM 638 C CA . HIS A 1 79 ? -3.900 10.249 -4.404 1.00 92.38 79 HIS A CA 1
ATOM 639 C C . HIS A 1 79 ? -4.762 9.438 -3.443 1.00 92.38 79 HIS A C 1
ATOM 641 O O . HIS A 1 79 ? -4.912 8.230 -3.614 1.00 92.38 79 HIS A O 1
ATOM 647 N N . LEU A 1 80 ? -5.363 10.103 -2.458 1.00 92.38 80 LEU A N 1
ATOM 648 C CA . LEU A 1 80 ? -6.417 9.510 -1.642 1.00 92.38 80 LEU A CA 1
ATOM 649 C C . LEU A 1 80 ? -7.735 9.583 -2.416 1.00 92.38 80 LEU A C 1
ATOM 651 O O . LEU A 1 80 ? -8.152 10.662 -2.835 1.00 92.38 80 LEU A O 1
ATOM 655 N N . LEU A 1 81 ? -8.387 8.445 -2.606 1.00 91.06 81 LEU A N 1
ATOM 656 C CA . LEU A 1 81 ? -9.650 8.352 -3.320 1.00 91.06 81 LEU A CA 1
ATOM 657 C C . LEU A 1 81 ? -10.823 8.383 -2.340 1.00 91.06 81 LEU A C 1
ATOM 659 O O . LEU A 1 81 ? -10.793 7.746 -1.287 1.00 91.06 81 LEU A O 1
ATOM 663 N N . SER A 1 82 ? -11.887 9.084 -2.726 1.00 82.88 82 SER A N 1
ATOM 664 C CA . SER A 1 82 ? -13.153 9.138 -1.984 1.00 82.88 82 SER A CA 1
ATOM 665 C C . SER A 1 82 ? -14.035 7.903 -2.197 1.00 82.88 82 SER A C 1
ATOM 667 O O . SER A 1 82 ? -14.979 7.684 -1.442 1.00 82.88 82 SER A O 1
ATOM 669 N N . SER A 1 83 ? -13.751 7.093 -3.220 1.00 81.25 83 SER A N 1
ATOM 670 C CA . SER A 1 83 ? -14.505 5.886 -3.560 1.00 81.25 83 SER A CA 1
ATOM 671 C C . SER A 1 83 ? -13.594 4.810 -4.167 1.00 81.25 83 SER A C 1
ATOM 673 O O . SER A 1 83 ? -12.542 5.142 -4.724 1.00 81.25 83 SER A O 1
ATOM 675 N N . PRO A 1 84 ? -13.956 3.518 -4.047 1.00 81.44 84 PRO A N 1
ATOM 676 C CA . PRO A 1 84 ? -13.222 2.443 -4.702 1.00 81.44 84 PRO A CA 1
ATOM 677 C C . PRO A 1 84 ? -13.277 2.602 -6.223 1.00 81.44 84 PRO A C 1
ATOM 679 O O . PRO A 1 84 ? -14.350 2.771 -6.800 1.00 81.44 84 PRO A O 1
ATOM 682 N N . LEU A 1 85 ? -12.122 2.490 -6.877 1.00 80.94 85 LEU A N 1
ATOM 683 C CA . LEU A 1 85 ? -12.066 2.365 -8.331 1.00 80.94 85 LEU A CA 1
ATOM 684 C C . LEU A 1 85 ? -12.457 0.952 -8.766 1.00 80.94 85 LEU A C 1
ATOM 686 O O . LEU A 1 85 ? -12.345 -0.016 -8.011 1.00 80.94 85 LEU A O 1
ATOM 690 N N . ASN A 1 86 ? -12.905 0.842 -10.014 1.00 79.94 86 ASN A N 1
ATOM 691 C CA . ASN A 1 86 ? -13.227 -0.441 -10.615 1.00 79.94 86 ASN A CA 1
ATOM 692 C C . ASN A 1 86 ? -11.948 -1.296 -10.743 1.00 79.94 86 ASN A C 1
ATOM 694 O O . ASN 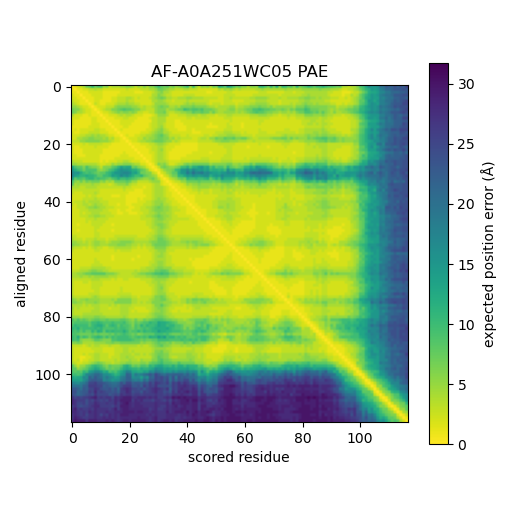A 1 86 ? -10.977 -0.876 -11.370 1.00 79.94 86 ASN A O 1
ATOM 698 N N . LEU A 1 87 ? -11.964 -2.492 -10.147 1.00 84.94 87 LEU A N 1
ATOM 699 C CA . LEU A 1 87 ? -10.856 -3.454 -10.161 1.00 84.94 87 LEU A CA 1
ATOM 700 C C . LEU A 1 87 ? -11.007 -4.532 -11.253 1.00 84.94 87 LEU A C 1
ATOM 702 O O . LEU A 1 87 ? -10.307 -5.544 -11.223 1.00 84.94 87 LEU A O 1
ATOM 706 N N . ASN A 1 88 ? -11.912 -4.355 -12.218 1.00 83.38 88 ASN A N 1
ATOM 707 C CA . ASN A 1 88 ? -12.072 -5.278 -13.339 1.00 83.38 88 ASN A CA 1
ATOM 708 C C . ASN A 1 88 ? -10.758 -5.377 -14.122 1.00 83.38 88 ASN A C 1
ATOM 710 O O . ASN A 1 88 ? -10.181 -4.365 -14.521 1.00 83.38 88 ASN A O 1
ATOM 714 N N . ASN A 1 89 ? -10.299 -6.611 -14.347 1.00 86.50 89 ASN A N 1
ATOM 715 C CA . ASN A 1 89 ? -9.012 -6.935 -14.977 1.00 86.50 89 ASN A CA 1
ATOM 716 C C . ASN A 1 89 ? -7.774 -6.428 -14.211 1.00 86.50 89 ASN A C 1
ATOM 718 O O . ASN A 1 89 ? -6.683 -6.365 -14.775 1.00 86.50 89 ASN A O 1
ATOM 722 N N . ALA A 1 90 ? -7.918 -6.068 -12.933 1.00 92.38 90 ALA A N 1
ATOM 723 C CA . ALA A 1 90 ? -6.790 -5.678 -12.104 1.00 92.38 90 ALA A CA 1
ATOM 724 C C . ALA A 1 90 ? -5.944 -6.899 -11.713 1.00 92.38 90 ALA A C 1
ATOM 726 O O . ALA A 1 90 ? -6.468 -7.929 -11.286 1.00 92.38 90 ALA A O 1
ATOM 727 N N . LEU A 1 91 ? -4.621 -6.767 -11.797 1.00 92.88 91 LEU A N 1
ATOM 728 C CA . LEU A 1 91 ? -3.686 -7.791 -11.340 1.00 92.88 91 LEU A CA 1
ATOM 729 C C . LEU A 1 91 ? -3.341 -7.545 -9.872 1.00 92.88 91 LEU A C 1
ATOM 731 O O . LEU A 1 91 ? -2.729 -6.529 -9.544 1.00 92.88 91 LEU A O 1
ATOM 735 N N . ARG A 1 92 ? -3.698 -8.474 -8.983 1.00 93.69 92 ARG A N 1
ATOM 736 C CA . ARG A 1 92 ? -3.291 -8.402 -7.573 1.00 93.69 92 ARG A CA 1
ATOM 737 C C . ARG A 1 92 ? -1.787 -8.645 -7.458 1.00 93.69 92 ARG A C 1
ATOM 739 O O . ARG A 1 92 ? -1.292 -9.654 -7.955 1.00 93.69 92 ARG A O 1
ATOM 746 N N . LEU A 1 93 ? -1.079 -7.735 -6.797 1.00 93.06 93 LEU A N 1
ATOM 747 C CA . LEU A 1 93 ? 0.355 -7.862 -6.561 1.00 93.06 93 LEU A CA 1
ATOM 748 C C . LEU A 1 93 ? 0.612 -8.541 -5.204 1.00 93.06 93 LEU A C 1
ATOM 750 O O . LEU A 1 93 ? -0.106 -8.265 -4.237 1.00 93.06 93 LEU A O 1
ATOM 754 N N . PRO A 1 94 ? 1.608 -9.438 -5.108 1.00 91.19 94 PRO A N 1
ATOM 755 C CA . PRO A 1 94 ? 1.986 -10.039 -3.837 1.00 91.19 94 PRO A CA 1
ATOM 756 C C . PRO A 1 94 ? 2.652 -8.995 -2.932 1.00 91.19 94 PRO A C 1
ATOM 758 O O . PRO A 1 94 ? 3.486 -8.210 -3.384 1.00 91.19 94 PRO A O 1
ATOM 761 N N . LEU A 1 95 ? 2.289 -9.009 -1.649 1.00 91.88 95 LEU A N 1
ATOM 762 C CA . LEU A 1 95 ? 2.946 -8.222 -0.609 1.00 91.88 95 LEU A CA 1
ATOM 763 C C . LEU A 1 95 ? 3.881 -9.122 0.192 1.00 91.88 95 LEU A C 1
ATOM 765 O O . LEU A 1 95 ? 3.494 -10.216 0.599 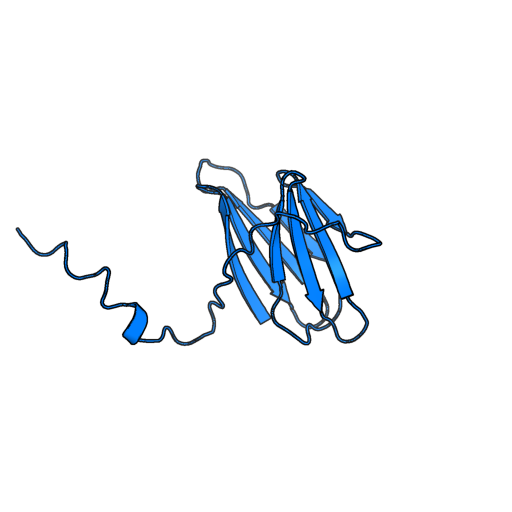1.00 91.88 95 LEU A O 1
ATOM 769 N N . LEU A 1 96 ? 5.085 -8.630 0.452 1.00 88.94 96 LEU A N 1
ATOM 770 C CA . LEU A 1 96 ? 6.046 -9.230 1.364 1.00 88.94 96 LEU A CA 1
ATOM 771 C C . LEU A 1 96 ? 6.000 -8.451 2.673 1.00 88.94 96 LEU A C 1
ATOM 773 O O . LEU A 1 96 ? 6.146 -7.233 2.668 1.00 88.94 96 LEU A O 1
ATOM 777 N N . ASN A 1 97 ? 5.790 -9.134 3.792 1.00 87.19 97 ASN A N 1
ATOM 778 C CA . ASN A 1 97 ? 5.961 -8.521 5.102 1.00 87.19 97 ASN A CA 1
ATOM 779 C C . ASN A 1 97 ? 7.415 -8.758 5.550 1.00 87.19 97 ASN A C 1
ATOM 781 O O . ASN A 1 97 ? 7.771 -9.915 5.783 1.00 87.19 97 ASN A O 1
ATOM 785 N N . PRO A 1 98 ? 8.261 -7.714 5.644 1.00 73.44 98 PRO A N 1
ATOM 786 C CA . PRO A 1 98 ? 9.667 -7.869 6.011 1.00 73.44 98 PRO A CA 1
ATOM 787 C C . PRO A 1 98 ? 9.867 -8.394 7.442 1.00 73.44 98 PRO A C 1
ATOM 789 O O . PRO A 1 98 ? 10.931 -8.931 7.732 1.00 73.44 98 PRO A O 1
ATOM 792 N N . ASP A 1 99 ? 8.850 -8.294 8.305 1.00 68.06 99 ASP A N 1
ATOM 793 C CA . ASP A 1 99 ? 8.893 -8.785 9.686 1.00 68.06 99 ASP A CA 1
ATOM 794 C C . ASP A 1 99 ? 8.423 -10.246 9.816 1.00 68.06 99 ASP A C 1
ATOM 796 O O . ASP A 1 99 ? 8.488 -10.827 10.902 1.00 68.06 99 ASP A O 1
ATOM 800 N N . GLN A 1 100 ? 7.924 -10.868 8.737 1.00 63.09 100 GLN A N 1
ATOM 801 C CA . GLN A 1 100 ? 7.608 -12.294 8.776 1.00 63.09 100 GLN A CA 1
ATOM 802 C C . GLN A 1 100 ? 8.898 -13.122 8.702 1.00 63.09 100 GLN A C 1
ATOM 804 O O . GLN A 1 100 ? 9.735 -12.867 7.832 1.00 63.09 100 GLN A O 1
ATOM 809 N N . PRO A 1 101 ? 9.058 -14.149 9.563 1.00 51.19 101 PRO A N 1
ATOM 810 C CA . PRO A 1 101 ? 10.117 -15.132 9.397 1.00 51.19 101 PRO A CA 1
ATOM 811 C C . PRO A 1 101 ? 10.039 -15.687 7.976 1.00 51.19 101 PRO A C 1
ATOM 813 O O . PRO A 1 101 ? 8.980 -16.156 7.556 1.00 51.19 101 PRO A O 1
ATOM 816 N N . ILE A 1 102 ? 11.140 -15.609 7.229 1.00 53.75 102 ILE A N 1
ATOM 817 C CA . ILE A 1 102 ? 11.234 -16.260 5.924 1.00 53.75 102 ILE A CA 1
ATOM 818 C C . ILE A 1 102 ? 11.023 -17.749 6.192 1.00 53.75 102 ILE A C 1
ATOM 820 O O . ILE A 1 102 ? 11.859 -18.366 6.852 1.00 53.75 102 ILE A O 1
ATOM 824 N N . ASP A 1 103 ? 9.908 -18.320 5.733 1.00 48.69 103 ASP A N 1
A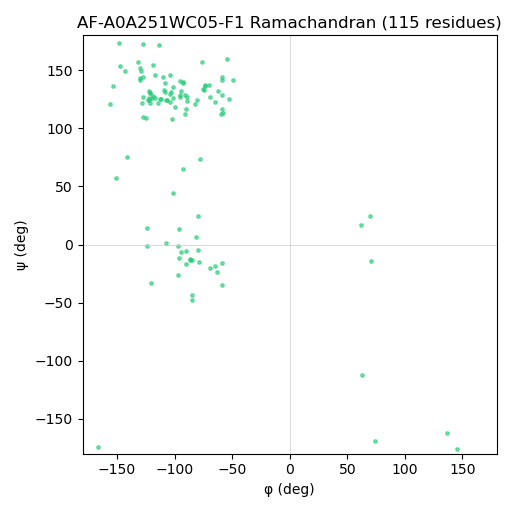TOM 825 C CA . ASP A 1 103 ? 9.721 -19.765 5.803 1.00 48.69 103 ASP A CA 1
ATOM 826 C C . ASP A 1 103 ? 10.874 -20.416 5.012 1.00 48.69 103 ASP A C 1
ATOM 828 O O . ASP A 1 103 ? 10.998 -20.174 3.801 1.00 48.69 103 ASP A O 1
ATOM 832 N N . PRO A 1 104 ? 11.755 -21.206 5.659 1.00 53.66 104 PRO A N 1
ATOM 833 C CA . PRO A 1 104 ? 12.892 -21.826 4.989 1.00 53.66 104 PRO A CA 1
ATOM 834 C C . PRO A 1 104 ? 12.473 -22.740 3.825 1.00 53.66 104 PRO A C 1
ATOM 836 O O . PRO A 1 104 ? 13.303 -23.026 2.962 1.00 53.66 104 PRO A O 1
ATOM 839 N N . ALA A 1 105 ? 11.199 -23.144 3.734 1.00 51.19 105 ALA A N 1
ATOM 840 C CA . ALA A 1 105 ? 10.671 -23.928 2.620 1.00 51.19 105 ALA A CA 1
ATOM 841 C C . ALA A 1 105 ? 10.588 -23.164 1.282 1.00 51.19 105 ALA A C 1
ATOM 843 O O . ALA A 1 105 ? 10.552 -23.796 0.228 1.00 51.19 105 ALA A O 1
ATOM 844 N N . VAL A 1 106 ? 10.593 -21.824 1.281 1.00 50.09 106 VAL A N 1
ATOM 845 C CA . VAL A 1 106 ? 10.542 -21.018 0.038 1.00 50.09 106 VAL A CA 1
ATOM 846 C C . VAL A 1 106 ? 11.950 -20.710 -0.504 1.00 50.09 106 VAL A C 1
ATOM 848 O O . VAL A 1 106 ? 12.118 -20.386 -1.681 1.00 50.09 106 VAL A O 1
ATOM 851 N N . SER A 1 107 ? 12.990 -20.865 0.323 1.00 43.12 107 SER A N 1
ATOM 852 C CA . SER A 1 107 ? 14.372 -20.483 -0.010 1.00 43.12 107 SER A CA 1
ATOM 853 C C . SER A 1 107 ? 15.159 -21.556 -0.788 1.00 43.12 107 SER A C 1
ATOM 855 O O . SER A 1 107 ? 16.198 -21.270 -1.384 1.00 43.12 107 SER A O 1
ATOM 857 N N . THR A 1 108 ? 14.669 -22.796 -0.861 1.00 42.38 108 THR A N 1
ATOM 858 C CA . THR A 1 108 ? 15.404 -23.924 -1.470 1.00 42.38 108 THR A CA 1
ATOM 859 C C . THR A 1 108 ? 15.354 -23.987 -3.001 1.00 42.38 108 THR A C 1
ATOM 861 O O . THR A 1 108 ? 16.072 -24.792 -3.588 1.00 42.38 108 THR A O 1
ATOM 864 N N . LEU A 1 109 ? 14.599 -23.115 -3.683 1.00 42.03 109 LEU A N 1
ATOM 865 C CA . LEU A 1 109 ? 14.485 -23.135 -5.153 1.00 42.03 109 LEU A CA 1
ATOM 866 C C . LEU A 1 109 ? 15.398 -22.153 -5.908 1.00 42.03 109 LEU A C 1
ATOM 868 O O . LEU A 1 109 ? 15.380 -22.154 -7.137 1.00 42.03 109 LEU A O 1
ATOM 872 N N . ARG A 1 110 ? 16.211 -21.323 -5.233 1.00 46.88 110 ARG A N 1
ATOM 873 C CA . ARG A 1 110 ? 17.105 -20.362 -5.928 1.00 46.88 110 ARG A CA 1
ATOM 8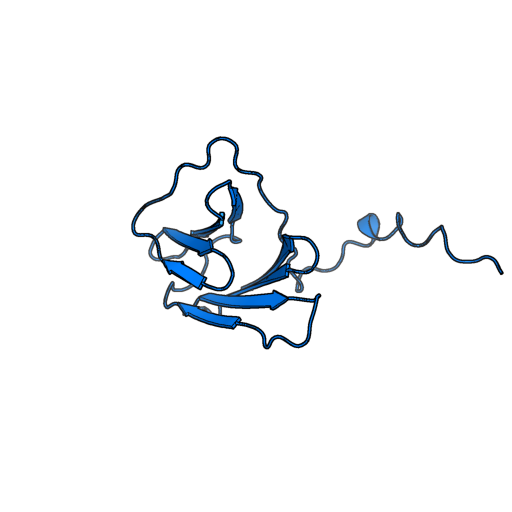74 C C . ARG A 1 110 ? 18.592 -20.459 -5.584 1.00 46.88 110 ARG A C 1
ATOM 876 O O . ARG A 1 110 ? 19.381 -19.741 -6.186 1.00 46.88 110 ARG A O 1
ATOM 883 N N . VAL A 1 111 ? 18.994 -21.357 -4.682 1.00 42.78 111 VAL A N 1
ATOM 884 C CA . VAL A 1 111 ? 20.408 -21.507 -4.274 1.00 42.78 111 VAL A CA 1
ATOM 885 C C . VAL A 1 111 ? 21.135 -22.628 -5.041 1.00 42.78 111 VAL A C 1
ATOM 887 O O . VAL A 1 111 ? 22.358 -22.690 -5.035 1.00 42.78 111 VAL A O 1
ATOM 890 N N . ALA A 1 112 ? 20.425 -23.481 -5.787 1.00 42.25 112 ALA A N 1
ATOM 891 C CA . ALA A 1 112 ? 21.027 -24.663 -6.416 1.00 42.25 112 ALA A CA 1
ATOM 892 C C . ALA A 1 112 ? 21.772 -24.426 -7.752 1.00 42.25 112 ALA A C 1
ATOM 894 O O . ALA A 1 112 ? 22.191 -25.403 -8.367 1.00 42.25 112 ALA A O 1
ATOM 895 N N . THR A 1 113 ? 21.962 -23.184 -8.225 1.00 46.44 113 THR A N 1
ATOM 896 C CA . THR A 1 113 ? 22.531 -22.950 -9.576 1.00 46.44 113 THR A CA 1
ATOM 897 C C . THR A 1 113 ? 23.779 -22.069 -9.634 1.00 46.44 113 THR A C 1
ATOM 899 O O . THR A 1 113 ? 24.159 -21.649 -10.722 1.00 46.44 113 THR A O 1
ATOM 902 N N . GLN A 1 114 ? 24.455 -21.792 -8.517 1.00 44.56 114 GLN A N 1
ATOM 903 C CA . GLN A 1 114 ? 25.756 -21.104 -8.553 1.00 44.56 114 GLN A CA 1
ATOM 904 C C . GLN A 1 114 ? 26.723 -21.675 -7.512 1.00 44.56 114 GLN A C 1
ATOM 906 O O . GLN A 1 114 ? 26.980 -21.074 -6.475 1.00 44.56 114 GLN A O 1
ATOM 911 N N . ALA A 1 115 ? 27.257 -22.859 -7.811 1.00 46.22 115 ALA A N 1
ATOM 912 C CA . ALA A 1 115 ? 28.432 -23.414 -7.141 1.00 46.22 115 ALA A CA 1
ATOM 913 C C . ALA A 1 115 ? 29.221 -24.339 -8.088 1.00 46.22 115 ALA A C 1
ATOM 915 O O . ALA A 1 115 ? 29.402 -25.511 -7.789 1.00 46.22 115 ALA A O 1
ATOM 916 N N . GLN A 1 116 ? 29.647 -23.822 -9.245 1.00 43.31 116 GLN A N 1
ATOM 917 C CA . GLN A 1 116 ? 30.697 -24.368 -10.129 1.00 43.31 116 GLN A CA 1
ATOM 918 C C . GLN A 1 116 ? 31.220 -23.154 -10.930 1.00 43.31 116 GLN A C 1
ATOM 920 O O . GLN A 1 116 ? 30.398 -22.478 -11.542 1.00 43.31 116 GLN A O 1
ATOM 925 N N . CYS A 1 117 ? 32.480 -22.720 -10.936 1.00 47.06 117 CYS A N 1
ATOM 926 C CA . CYS A 1 117 ? 33.775 -23.213 -10.469 1.00 47.06 117 CYS A CA 1
ATOM 927 C C . CYS A 1 117 ? 34.631 -22.015 -10.021 1.00 47.06 117 CYS A C 1
ATOM 929 O O . CYS A 1 117 ? 34.314 -20.882 -10.452 1.00 47.06 117 CYS A O 1
#